Protein AF-A0A6G3LQC2-F1 (afdb_monomer)

Sequence (64 aa):
RLVGFHMIGPLASEVVNAAAIAIRKGLTLEEAKGLVFAHPVVSESLLNALLLSSGVNLYLPRRG

Solvent-accessible surface area (backbone atoms only — not comparable to full-atom values): 4115 Å² total; per-residue (Å²): 101,49,84,81,79,87,75,87,65,82,68,32,69,63,40,45,50,55,46,50,52,43,38,74,71,57,32,37,62,74,63,52,58,72,60,86,65,69,84,92,49,77,57,36,53,56,48,51,52,52,34,42,77,70,74,44,76,91,84,67,80,81,85,129

Foldseek 3Di:
DQDADDDDDPPRVVLRVVSVVCVVVVDDLVRQLPDDDDPPDPNVVSNQV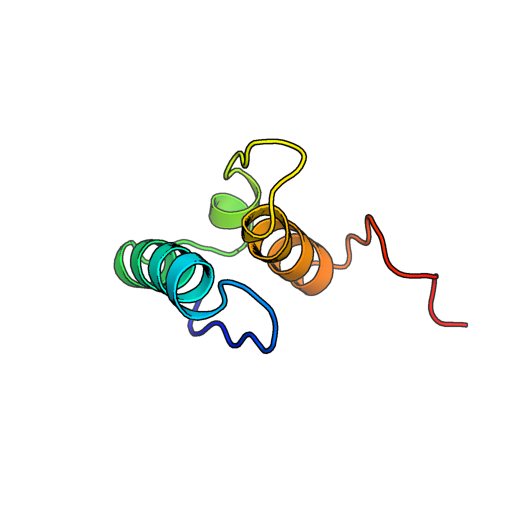SCVVVVHHDPDDDDD

Mean predicted aligned error: 2.96 Å

pLDDT: mean 93.78, std 6.09, range [62.06, 98.12]

Secondary structure (DSSP, 8-state):
--------STTHHHHHHHHHHHHHTT--HHHHHT----SS-TTHHHHHHHHHHTT--SSSPPP-

Structure (mmCIF, N/CA/C/O backbone):
data_AF-A0A6G3LQC2-F1
#
_entry.id   AF-A0A6G3LQC2-F1
#
loop_
_atom_site.group_PDB
_atom_site.id
_atom_site.type_symbol
_atom_site.label_atom_id
_atom_site.label_alt_id
_atom_site.label_comp_id
_atom_site.label_asym_id
_atom_site.label_entity_id
_atom_site.label_seq_id
_atom_site.pdbx_PDB_ins_code
_atom_site.Cartn_x
_atom_site.Cartn_y
_atom_site.Cartn_z
_atom_site.occupancy
_atom_site.B_iso_or_equiv
_atom_site.auth_seq_id
_atom_site.auth_comp_id
_atom_site.auth_asym_id
_atom_site.auth_atom_id
_atom_site.pdbx_PDB_model_num
ATOM 1 N N . ARG A 1 1 ? -9.973 2.859 9.702 1.00 88.44 1 ARG A N 1
ATOM 2 C CA . ARG A 1 1 ? -8.950 1.826 10.005 1.00 88.44 1 ARG A CA 1
ATOM 3 C C . ARG A 1 1 ? -8.525 1.182 8.696 1.00 88.44 1 ARG A C 1
ATOM 5 O O . ARG A 1 1 ? -9.411 0.916 7.892 1.00 88.44 1 ARG A O 1
ATOM 12 N N . LEU A 1 2 ? -7.229 0.961 8.469 1.00 94.38 2 LEU A N 1
ATOM 13 C CA . LEU A 1 2 ? -6.748 0.274 7.268 1.00 94.38 2 LEU A CA 1
ATOM 14 C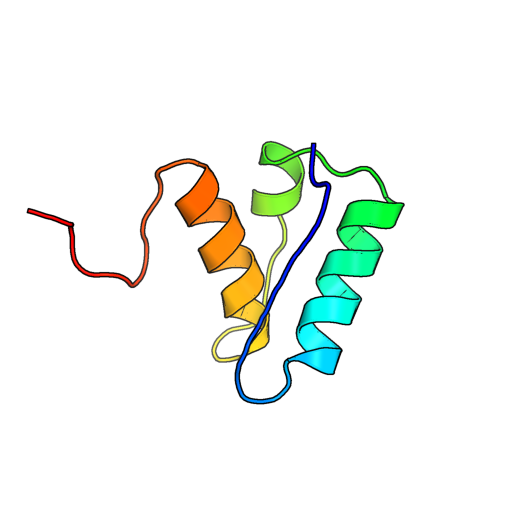 C . LEU A 1 2 ? -7.061 -1.228 7.365 1.00 94.38 2 LEU A C 1
ATOM 16 O O . LEU A 1 2 ? -6.744 -1.864 8.370 1.00 94.38 2 LEU A O 1
ATOM 20 N N . VAL A 1 3 ? -7.728 -1.778 6.349 1.00 95.88 3 VAL A N 1
ATOM 21 C CA . VAL A 1 3 ? -8.176 -3.188 6.333 1.00 95.88 3 VAL A CA 1
ATOM 22 C C . VAL A 1 3 ? -7.571 -4.007 5.196 1.00 95.88 3 VAL A C 1
ATOM 24 O O . VAL A 1 3 ? -7.598 -5.230 5.255 1.00 95.88 3 VAL A O 1
ATOM 27 N N . GLY A 1 4 ? -7.007 -3.349 4.184 1.00 96.06 4 GLY A N 1
ATOM 28 C CA . GLY A 1 4 ? -6.437 -3.993 3.008 1.00 96.06 4 GLY A CA 1
ATOM 29 C C . GLY A 1 4 ? -5.742 -2.982 2.103 1.00 96.06 4 GLY A C 1
ATOM 30 O O . GLY A 1 4 ? -5.991 -1.779 2.200 1.00 96.06 4 GLY A O 1
ATOM 31 N N . PHE A 1 5 ? -4.867 -3.482 1.235 1.00 97.00 5 PHE A N 1
ATOM 32 C CA . PHE A 1 5 ? -4.209 -2.710 0.185 1.00 97.00 5 PHE A CA 1
ATOM 33 C C . PHE A 1 5 ? -3.926 -3.621 -1.008 1.00 97.00 5 PHE A C 1
ATOM 35 O O . PHE A 1 5 ? -3.459 -4.745 -0.836 1.00 97.00 5 PHE A O 1
ATOM 42 N N . HIS A 1 6 ? -4.270 -3.149 -2.202 1.00 97.31 6 HIS A N 1
ATOM 43 C CA . HIS A 1 6 ? -4.161 -3.897 -3.448 1.00 97.31 6 HIS A CA 1
ATOM 44 C C . HIS A 1 6 ? -3.389 -3.034 -4.438 1.00 97.31 6 HIS A C 1
ATOM 46 O O . HIS A 1 6 ? -3.682 -1.848 -4.586 1.00 97.31 6 HIS A O 1
ATO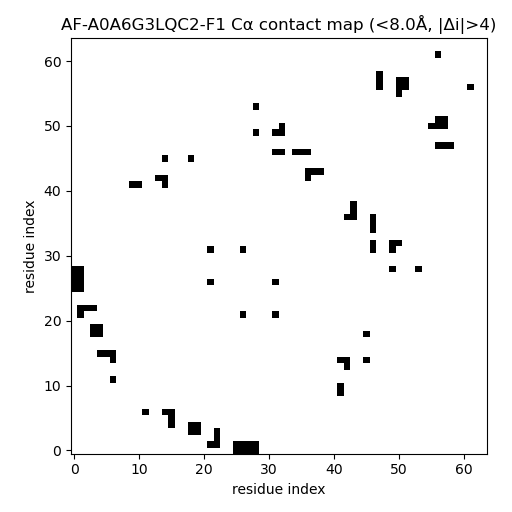M 52 N N . MET A 1 7 ? -2.417 -3.628 -5.121 1.00 97.69 7 MET A N 1
ATOM 53 C CA . MET A 1 7 ? -1.589 -2.926 -6.091 1.00 97.69 7 MET A CA 1
ATOM 54 C C . MET A 1 7 ? -1.312 -3.821 -7.291 1.00 97.69 7 MET A C 1
ATOM 56 O O . MET A 1 7 ? -1.073 -5.016 -7.146 1.00 97.69 7 MET A O 1
ATOM 60 N N . ILE A 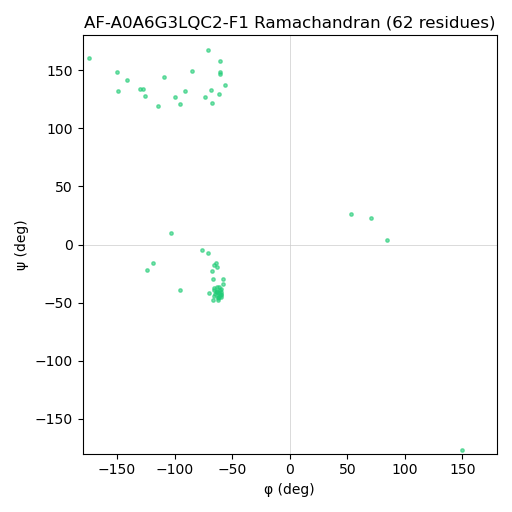1 8 ? -1.320 -3.210 -8.471 1.00 97.88 8 ILE A N 1
ATOM 61 C CA . ILE A 1 8 ? -0.859 -3.800 -9.725 1.00 97.88 8 ILE A CA 1
ATOM 62 C C . ILE A 1 8 ? 0.180 -2.831 -10.286 1.00 97.88 8 ILE A C 1
ATOM 64 O O . ILE A 1 8 ? -0.093 -1.635 -10.381 1.00 97.88 8 ILE A O 1
ATOM 68 N N . GLY A 1 9 ? 1.369 -3.327 -10.623 1.00 96.69 9 GLY A N 1
ATOM 69 C CA . GLY A 1 9 ? 2.463 -2.498 -11.126 1.00 96.69 9 GLY A CA 1
ATOM 70 C C . GLY A 1 9 ? 3.848 -3.041 -10.763 1.00 96.69 9 GLY A C 1
ATOM 71 O O . GLY A 1 9 ? 3.950 -4.112 -10.158 1.00 96.69 9 GLY A O 1
ATOM 72 N N . PRO A 1 10 ? 4.921 -2.319 -11.129 1.00 97.00 10 PRO A N 1
ATOM 73 C CA . PRO A 1 10 ? 6.280 -2.675 -10.730 1.00 97.00 10 PRO A CA 1
ATOM 74 C C . PRO A 1 10 ? 6.412 -2.666 -9.204 1.00 97.00 10 PRO A C 1
ATOM 76 O O . PRO A 1 10 ? 5.768 -1.861 -8.537 1.00 97.00 10 PRO A O 1
ATOM 79 N N . LEU A 1 11 ? 7.248 -3.553 -8.656 1.00 97.94 11 LEU A N 1
ATOM 80 C CA . LEU A 1 11 ? 7.548 -3.642 -7.215 1.00 97.94 11 LEU A CA 1
ATOM 81 C C . LEU A 1 11 ? 6.303 -3.758 -6.305 1.00 97.94 11 LEU A C 1
ATOM 83 O O . LEU A 1 11 ? 6.318 -3.340 -5.146 1.00 97.94 11 LEU A O 1
ATOM 87 N N . ALA A 1 12 ? 5.191 -4.296 -6.825 1.00 98.12 12 ALA A N 1
ATOM 88 C CA . ALA A 1 12 ? 3.935 -4.378 -6.080 1.00 98.12 12 ALA A CA 1
ATOM 89 C C . ALA A 1 12 ? 4.079 -5.190 -4.784 1.00 98.12 12 ALA A C 1
ATOM 91 O O . ALA A 1 12 ? 3.518 -4.801 -3.762 1.00 98.12 12 ALA A O 1
ATOM 92 N N . SER A 1 13 ? 4.856 -6.275 -4.798 1.00 97.81 13 SER A N 1
ATOM 93 C CA . SER A 1 13 ? 5.102 -7.113 -3.619 1.00 97.81 13 SER A CA 1
ATOM 94 C C . SER A 1 13 ? 5.748 -6.323 -2.477 1.00 97.81 13 SER A C 1
ATOM 96 O O . SER A 1 13 ? 5.316 -6.429 -1.330 1.00 97.81 13 SER A O 1
ATOM 98 N N . GLU A 1 14 ? 6.739 -5.484 -2.781 1.00 97.31 14 GLU A N 1
ATOM 99 C CA . GLU A 1 14 ? 7.449 -4.651 -1.812 1.00 97.31 14 GLU A CA 1
ATOM 100 C C . GLU A 1 14 ? 6.526 -3.589 -1.202 1.00 97.31 14 GLU A C 1
ATOM 102 O O . GLU A 1 14 ? 6.509 -3.397 0.017 1.00 97.31 14 GLU A O 1
ATOM 107 N N . VAL A 1 15 ? 5.713 -2.927 -2.030 1.00 98.06 15 VAL A N 1
ATOM 108 C CA . VAL A 1 15 ? 4.771 -1.900 -1.558 1.00 98.06 15 VAL A CA 1
ATOM 109 C C . VAL A 1 15 ? 3.6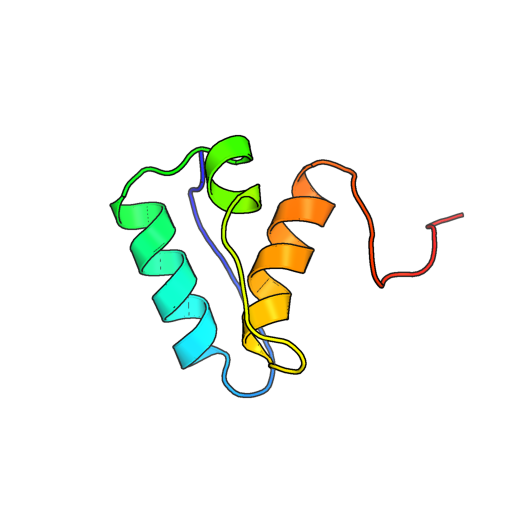29 -2.519 -0.748 1.00 98.06 15 VAL A C 1
ATOM 111 O O . VAL A 1 15 ? 3.271 -2.000 0.312 1.00 98.06 15 VAL A O 1
ATOM 114 N N . VAL A 1 16 ? 3.084 -3.656 -1.191 1.00 98.00 16 VAL A N 1
ATOM 115 C CA . VAL A 1 16 ? 2.056 -4.401 -0.445 1.00 98.00 16 VAL A CA 1
ATOM 116 C C . VAL A 1 16 ? 2.594 -4.855 0.910 1.00 98.00 16 VAL A C 1
ATOM 118 O O . VAL A 1 16 ? 1.868 -4.779 1.900 1.00 98.00 16 VAL A O 1
ATOM 121 N N . ASN A 1 17 ? 3.868 -5.244 1.003 1.00 97.62 17 ASN A N 1
ATOM 122 C CA . ASN A 1 17 ? 4.479 -5.605 2.280 1.00 97.62 17 ASN A CA 1
ATOM 123 C C . ASN A 1 17 ? 4.530 -4.412 3.260 1.00 97.62 17 ASN A C 1
ATOM 125 O O . ASN A 1 17 ? 4.214 -4.563 4.442 1.00 97.62 17 ASN A O 1
ATOM 129 N N . ALA A 1 18 ? 4.827 -3.198 2.780 1.00 96.19 18 ALA A N 1
ATOM 130 C CA . ALA A 1 18 ? 4.747 -1.989 3.606 1.00 96.19 18 ALA A CA 1
ATOM 131 C C . ALA A 1 18 ? 3.314 -1.726 4.111 1.00 96.19 18 ALA A C 1
ATOM 133 O O . ALA A 1 18 ? 3.105 -1.421 5.290 1.00 96.19 18 ALA A O 1
ATOM 134 N N . ALA A 1 19 ? 2.310 -1.918 3.250 1.00 97.25 19 ALA A N 1
ATOM 135 C CA . ALA A 1 19 ? 0.908 -1.802 3.642 1.00 97.25 19 ALA A CA 1
ATOM 136 C C . ALA A 1 19 ? 0.488 -2.885 4.654 1.00 97.25 19 ALA A C 1
ATOM 138 O O . ALA A 1 19 ? -0.251 -2.592 5.595 1.00 97.25 19 ALA A O 1
ATOM 139 N N . ALA A 1 20 ? 0.995 -4.114 4.522 1.00 97.88 20 ALA A N 1
ATOM 140 C CA . ALA A 1 20 ? 0.744 -5.195 5.472 1.00 97.88 20 ALA A CA 1
ATOM 141 C C . ALA A 1 20 ? 1.254 -4.848 6.881 1.00 97.88 20 ALA A C 1
ATOM 143 O O . ALA A 1 20 ? 0.556 -5.099 7.865 1.00 97.88 20 ALA A O 1
ATOM 144 N N . ILE A 1 21 ? 2.418 -4.195 6.991 1.00 97.00 21 ILE A N 1
ATOM 145 C CA . ILE A 1 21 ? 2.942 -3.691 8.272 1.00 97.00 21 ILE A CA 1
ATOM 146 C C . ILE A 1 21 ? 2.000 -2.635 8.868 1.00 97.00 21 ILE A C 1
ATOM 148 O O . ILE A 1 21 ? 1.681 -2.703 10.057 1.00 97.00 21 ILE A O 1
ATOM 152 N N . ALA A 1 22 ? 1.515 -1.688 8.060 1.00 96.62 22 ALA A N 1
ATOM 153 C CA . ALA A 1 22 ? 0.560 -0.670 8.505 1.00 96.62 22 ALA A CA 1
ATOM 154 C C . ALA A 1 22 ? -0.767 -1.288 8.993 1.00 96.62 22 ALA A C 1
ATOM 156 O O . ALA A 1 22 ? -1.271 -0.920 10.056 1.00 96.62 22 ALA A O 1
ATOM 157 N N . ILE A 1 23 ? -1.297 -2.281 8.268 1.00 97.56 23 ILE A N 1
ATOM 158 C CA . ILE A 1 23 ? -2.500 -3.035 8.659 1.00 97.56 23 ILE A CA 1
ATOM 159 C C . ILE A 1 23 ? -2.260 -3.789 9.968 1.00 97.56 23 ILE A C 1
ATOM 161 O O . ILE A 1 23 ? -3.092 -3.731 10.873 1.00 97.56 23 ILE A O 1
ATOM 165 N N . ARG A 1 24 ? -1.113 -4.469 10.103 1.00 97.75 24 ARG A N 1
ATOM 166 C CA . ARG A 1 24 ? -0.755 -5.225 11.311 1.00 97.75 24 ARG A CA 1
ATOM 167 C C . ARG A 1 24 ? -0.622 -4.327 12.537 1.00 97.75 24 ARG A C 1
ATOM 169 O O . ARG A 1 24 ? -1.010 -4.744 13.624 1.00 97.75 24 ARG A O 1
ATOM 176 N N . LYS A 1 25 ? -0.107 -3.108 12.364 1.00 97.06 25 LYS A N 1
ATOM 177 C CA . LYS A 1 25 ? -0.069 -2.077 13.413 1.00 97.06 25 LYS A CA 1
ATOM 178 C C . LYS A 1 25 ? -1.444 -1.488 13.736 1.00 97.06 25 LYS A C 1
ATOM 180 O O . LYS A 1 25 ? -1.559 -0.733 14.692 1.00 97.06 25 LYS A O 1
ATOM 185 N N . GLY A 1 26 ? -2.478 -1.828 12.967 1.00 96.50 26 GLY A N 1
ATOM 186 C CA . GLY A 1 26 ? -3.834 -1.344 13.186 1.00 96.50 26 GLY A CA 1
ATOM 187 C C . GLY A 1 26 ? -4.015 0.134 12.855 1.00 96.50 26 GLY A C 1
ATOM 188 O O . GLY A 1 26 ? -4.959 0.732 13.367 1.00 96.50 26 GLY A O 1
ATOM 189 N N . LEU A 1 27 ? -3.150 0.710 12.006 1.00 97.62 27 LEU A N 1
ATOM 190 C CA . LEU A 1 27 ? -3.169 2.145 11.730 1.00 97.62 27 LEU A CA 1
ATOM 191 C C . LEU A 1 27 ? -4.544 2.605 11.223 1.00 97.62 27 LEU A C 1
ATOM 193 O O . LEU A 1 27 ? -5.210 1.973 10.384 1.00 97.62 27 LEU A O 1
ATOM 197 N N . THR A 1 28 ? -4.978 3.745 11.741 1.00 96.00 28 THR A N 1
ATOM 198 C CA . THR A 1 28 ? -6.080 4.519 11.182 1.00 96.00 28 THR A CA 1
ATOM 199 C C . THR A 1 28 ? -5.656 5.171 9.868 1.00 96.00 28 THR A C 1
ATOM 201 O O . THR A 1 28 ? -4.481 5.198 9.503 1.00 96.00 28 THR A O 1
ATOM 204 N N . LEU A 1 29 ? -6.638 5.682 9.121 1.00 92.25 29 LEU A N 1
ATOM 205 C CA . LEU A 1 29 ? -6.340 6.361 7.866 1.00 92.25 29 LEU A CA 1
ATOM 206 C C . LEU A 1 29 ? -5.548 7.655 8.112 1.00 92.25 29 LEU A C 1
ATOM 208 O O . LEU A 1 29 ? -4.615 7.930 7.370 1.00 92.25 29 LEU A O 1
ATOM 212 N N . GLU A 1 30 ? -5.874 8.407 9.166 1.00 93.12 30 GLU A N 1
ATOM 213 C CA . GLU A 1 30 ? -5.155 9.640 9.515 1.00 93.12 30 GLU A CA 1
ATOM 214 C C . GLU A 1 30 ? -3.704 9.374 9.924 1.00 93.12 30 GLU A C 1
ATOM 216 O O . GLU A 1 30 ? -2.802 10.052 9.441 1.00 93.12 30 GLU A O 1
ATOM 221 N N . GLU A 1 31 ? -3.447 8.339 10.728 1.00 96.19 31 GLU A N 1
ATOM 222 C CA . GLU A 1 31 ? -2.074 7.960 11.094 1.00 96.19 31 GLU A CA 1
ATOM 223 C C . GLU A 1 31 ? -1.263 7.508 9.874 1.00 96.19 31 GLU A C 1
ATOM 225 O O . GLU A 1 31 ? -0.097 7.872 9.729 1.00 96.19 31 GLU A O 1
ATOM 230 N N . ALA A 1 32 ? -1.875 6.740 8.967 1.00 94.50 32 ALA A N 1
ATOM 231 C CA . ALA A 1 32 ? -1.195 6.230 7.781 1.00 94.50 32 ALA A CA 1
ATOM 232 C C . ALA A 1 32 ? -0.799 7.343 6.790 1.00 94.50 32 ALA A C 1
ATOM 234 O O . ALA A 1 32 ? 0.216 7.212 6.109 1.00 94.50 32 ALA A O 1
ATOM 235 N N . LYS A 1 33 ? -1.543 8.457 6.727 1.00 92.00 33 LYS A N 1
ATOM 236 C CA . LYS A 1 33 ? -1.164 9.635 5.919 1.00 92.00 33 LYS A CA 1
ATOM 237 C C . LYS A 1 33 ? 0.078 10.354 6.443 1.00 92.00 33 LYS A C 1
ATOM 239 O O . LYS A 1 33 ? 0.722 11.063 5.682 1.00 92.00 33 LYS A O 1
ATOM 244 N N . GLY A 1 34 ? 0.407 10.186 7.725 1.00 93.31 34 GLY A N 1
ATOM 245 C CA . GLY A 1 34 ? 1.617 10.745 8.330 1.00 93.31 34 GLY A CA 1
ATOM 246 C C . GLY A 1 34 ? 2.898 9.981 7.979 1.00 93.31 34 GLY A C 1
ATOM 247 O O . GLY A 1 34 ? 3.982 10.398 8.382 1.00 93.31 34 GLY A O 1
ATOM 248 N N . LEU A 1 35 ? 2.798 8.858 7.258 1.00 93.81 35 LEU A N 1
ATOM 249 C CA . LEU A 1 35 ? 3.959 8.099 6.800 1.00 93.81 35 LEU A CA 1
ATOM 250 C C . LEU A 1 35 ? 4.731 8.884 5.733 1.00 93.81 35 LEU A C 1
ATOM 252 O O . LEU A 1 35 ? 4.156 9.377 4.765 1.00 93.81 35 LEU A O 1
ATOM 256 N N . VAL A 1 36 ? 6.052 8.938 5.887 1.00 94.38 36 VAL A N 1
ATOM 257 C CA . VAL A 1 36 ? 6.951 9.602 4.940 1.00 94.38 36 VAL A CA 1
ATOM 258 C C . VAL A 1 36 ? 7.587 8.559 4.031 1.00 94.38 36 VAL A C 1
ATOM 260 O O . VAL A 1 36 ? 8.199 7.600 4.503 1.00 94.38 36 VAL A O 1
ATOM 263 N N . PHE A 1 37 ? 7.464 8.770 2.724 1.00 95.19 37 PHE A N 1
ATOM 264 C CA . PHE A 1 37 ? 8.137 7.985 1.693 1.00 95.19 37 PHE A CA 1
ATOM 265 C C . PHE A 1 37 ? 9.215 8.851 1.043 1.00 95.19 37 PHE A C 1
ATOM 267 O O . PHE A 1 37 ? 9.044 10.061 0.901 1.00 95.19 37 PHE A O 1
ATOM 274 N N . ALA A 1 38 ? 10.341 8.236 0.678 1.00 95.75 38 ALA A N 1
ATOM 275 C CA . ALA A 1 38 ? 11.360 8.911 -0.120 1.00 95.75 38 ALA A CA 1
ATOM 276 C C . ALA A 1 38 ? 10.773 9.340 -1.476 1.00 95.75 38 ALA A C 1
ATOM 278 O O . ALA A 1 38 ? 9.797 8.755 -1.929 1.00 95.75 38 ALA A O 1
ATOM 279 N N . HIS A 1 39 ? 11.377 10.324 -2.138 1.00 94.56 39 HIS A N 1
ATOM 280 C CA . HIS A 1 39 ? 10.973 10.741 -3.480 1.00 94.56 39 HIS A CA 1
ATOM 281 C C . HIS A 1 39 ? 12.204 10.802 -4.401 1.00 94.56 39 HIS A C 1
ATOM 283 O O . HIS A 1 39 ? 13.214 11.374 -3.977 1.00 94.56 39 HIS A O 1
ATOM 289 N N . PRO A 1 40 ? 12.157 10.258 -5.637 1.00 94.94 40 PRO A N 1
ATOM 290 C CA . PRO A 1 40 ? 11.060 9.501 -6.261 1.00 94.94 40 PRO A CA 1
ATOM 291 C C . PRO A 1 40 ? 11.173 7.984 -6.017 1.00 94.94 40 PRO A C 1
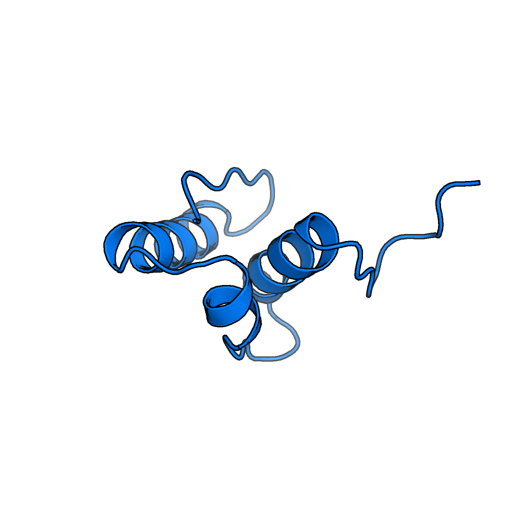ATOM 293 O O . PRO A 1 40 ? 12.234 7.400 -6.240 1.00 94.94 40 PRO A O 1
ATOM 296 N N . VAL A 1 41 ? 10.090 7.315 -5.601 1.00 95.75 41 VAL A N 1
ATOM 297 C CA . VAL A 1 41 ? 10.067 5.845 -5.416 1.00 95.75 41 VAL A CA 1
ATOM 298 C C . VAL A 1 41 ? 8.677 5.261 -5.652 1.00 95.75 41 VAL A C 1
ATOM 300 O O . VAL A 1 41 ? 7.667 5.846 -5.291 1.00 95.75 41 VAL A O 1
ATOM 303 N N . VAL A 1 42 ? 8.605 4.021 -6.142 1.00 96.94 42 VAL A N 1
ATOM 304 C CA . VAL A 1 42 ? 7.319 3.340 -6.388 1.00 96.94 42 VAL A CA 1
ATOM 305 C C . VAL A 1 42 ? 6.445 3.235 -5.128 1.00 96.94 42 VAL A C 1
ATOM 307 O O . VAL A 1 42 ? 5.220 3.342 -5.220 1.00 96.94 42 VAL A O 1
ATOM 310 N N . SER A 1 43 ? 7.049 3.075 -3.946 1.00 96.44 43 SER A N 1
ATOM 311 C CA . SER A 1 43 ? 6.320 2.960 -2.678 1.00 96.44 43 SER A CA 1
ATOM 312 C C . SER A 1 43 ? 5.569 4.229 -2.269 1.00 96.44 43 SER A C 1
ATOM 314 O O . SER A 1 43 ? 4.608 4.115 -1.509 1.00 96.44 43 SER A O 1
ATOM 316 N N . GLU A 1 44 ? 5.887 5.401 -2.836 1.00 96.12 44 GLU A N 1
ATOM 317 C CA . GLU A 1 44 ? 5.101 6.626 -2.616 1.00 96.12 44 GLU A CA 1
ATOM 318 C C . GLU A 1 44 ? 3.657 6.492 -3.144 1.00 96.12 44 GLU A C 1
ATOM 320 O O . GLU A 1 44 ? 2.741 7.160 -2.663 1.00 96.12 44 GLU A O 1
ATOM 325 N N . SER A 1 45 ? 3.406 5.529 -4.043 1.00 95.75 45 SER A N 1
ATOM 326 C CA . SER A 1 45 ? 2.060 5.159 -4.503 1.00 95.75 45 SER A CA 1
ATOM 327 C C . SER A 1 45 ? 1.131 4.720 -3.363 1.00 95.75 45 SER A C 1
ATOM 329 O O . SER A 1 45 ? -0.079 4.929 -3.453 1.00 95.75 45 SER A O 1
ATOM 331 N N . LEU A 1 46 ? 1.668 4.145 -2.277 1.00 96.25 46 LEU A N 1
ATOM 332 C CA . LEU A 1 46 ? 0.883 3.804 -1.087 1.00 96.25 46 LEU A CA 1
ATOM 333 C C . LEU A 1 46 ? 0.366 5.071 -0.391 1.00 96.25 46 LEU A C 1
ATOM 335 O O . LEU A 1 46 ? -0.827 5.157 -0.108 1.00 96.25 46 LEU A O 1
ATOM 339 N N . LEU A 1 47 ? 1.226 6.074 -0.176 1.00 95.94 47 LEU A N 1
ATOM 340 C CA . LEU A 1 47 ? 0.816 7.367 0.385 1.00 95.94 47 LEU A CA 1
ATOM 341 C C . LEU A 1 47 ? -0.230 8.047 -0.503 1.00 95.94 47 LEU A C 1
ATOM 343 O O . LEU A 1 47 ? -1.246 8.528 -0.005 1.00 95.94 47 LEU A O 1
ATOM 347 N N . ASN A 1 48 ? -0.032 8.008 -1.820 1.00 94.44 48 ASN A N 1
ATOM 348 C CA . ASN A 1 48 ? -0.991 8.558 -2.774 1.00 94.44 48 ASN A CA 1
ATOM 349 C C . ASN A 1 48 ? -2.363 7.889 -2.671 1.00 94.44 48 ASN A C 1
ATOM 351 O O . ASN A 1 48 ? -3.379 8.580 -2.618 1.00 94.44 48 ASN A O 1
ATOM 355 N N . ALA A 1 49 ? -2.411 6.557 -2.588 1.00 94.94 49 ALA A N 1
ATOM 356 C CA . ALA A 1 49 ? -3.659 5.822 -2.408 1.00 94.94 49 ALA A CA 1
ATOM 357 C C . ALA A 1 49 ? -4.348 6.159 -1.071 1.00 94.94 49 ALA A C 1
ATOM 359 O O . ALA A 1 49 ? -5.568 6.338 -1.032 1.00 94.94 49 ALA A O 1
ATOM 360 N N . LEU A 1 50 ? -3.576 6.296 0.014 1.00 95.31 50 LEU A N 1
ATOM 361 C CA . LEU A 1 50 ? -4.089 6.691 1.330 1.00 95.31 50 LEU A CA 1
ATOM 362 C C . LEU A 1 50 ? -4.697 8.100 1.294 1.00 95.31 50 LEU A C 1
ATOM 364 O O . LEU A 1 50 ? -5.831 8.291 1.736 1.00 95.31 50 LEU A O 1
ATOM 368 N N . LEU A 1 51 ? -3.993 9.071 0.710 1.00 94.38 51 LEU A N 1
ATOM 369 C CA . LEU A 1 51 ? -4.485 10.441 0.551 1.00 94.38 51 LEU A CA 1
ATOM 370 C C . LEU A 1 51 ? -5.751 10.488 -0.312 1.00 94.38 51 LEU A C 1
ATOM 372 O O . LEU A 1 51 ? -6.749 11.083 0.110 1.00 94.38 51 LEU A O 1
ATOM 376 N N . LEU A 1 52 ? -5.764 9.773 -1.441 1.00 93.31 52 LEU A N 1
ATOM 377 C CA . LEU A 1 52 ? -6.925 9.682 -2.330 1.00 93.31 52 LEU A CA 1
ATOM 378 C C . LEU A 1 52 ? -8.152 9.107 -1.622 1.00 93.31 52 LEU A C 1
ATOM 380 O O . LEU A 1 52 ? -9.251 9.632 -1.788 1.00 93.31 52 LEU A O 1
ATOM 384 N N . SER A 1 53 ? -7.975 8.081 -0.784 1.00 91.56 53 SER A N 1
ATOM 385 C CA . SER A 1 53 ? -9.077 7.504 0.000 1.00 91.56 53 SER A CA 1
ATOM 386 C C . SER A 1 53 ? -9.683 8.481 1.018 1.00 91.56 53 SER A C 1
ATOM 388 O O . SER A 1 53 ? -10.797 8.270 1.487 1.00 91.56 53 SER A O 1
ATOM 390 N N . SER A 1 54 ? -8.976 9.576 1.319 1.00 89.44 54 SER A N 1
ATOM 391 C CA . SER A 1 54 ? -9.456 10.678 2.156 1.00 89.44 54 SER A CA 1
ATOM 392 C C . SER A 1 54 ? -9.881 11.930 1.385 1.00 89.44 54 SER A C 1
ATOM 394 O O . SER A 1 54 ? -10.118 12.970 1.992 1.00 89.44 54 SER A O 1
ATOM 396 N N . GLY A 1 55 ? -9.968 11.849 0.054 1.00 90.19 55 GLY A N 1
ATOM 397 C CA . GLY A 1 55 ? -10.386 12.960 -0.805 1.00 90.19 55 GLY A CA 1
ATOM 398 C C . GLY A 1 55 ? -9.269 13.932 -1.194 1.00 90.19 55 GLY A C 1
ATOM 399 O O . GLY A 1 55 ? -9.537 14.911 -1.886 1.00 90.19 55 GLY A O 1
ATOM 400 N N . VAL A 1 56 ? -8.019 13.670 -0.801 1.00 91.88 56 VAL A N 1
ATOM 401 C CA . VAL A 1 56 ? -6.862 14.485 -1.189 1.00 91.88 56 VAL A CA 1
ATOM 402 C C . VAL A 1 56 ? -6.198 13.861 -2.408 1.00 91.88 56 VAL A C 1
ATOM 404 O O . VAL A 1 56 ? -5.754 12.718 -2.374 1.00 91.88 56 VAL A O 1
ATOM 407 N N . ASN A 1 57 ? -6.109 14.618 -3.497 1.00 90.94 57 ASN A N 1
ATOM 408 C CA . ASN A 1 57 ? -5.512 14.153 -4.742 1.00 90.94 57 ASN A CA 1
ATOM 409 C C . ASN A 1 57 ? -4.239 14.945 -5.061 1.00 90.94 57 ASN A C 1
ATOM 411 O O . ASN A 1 57 ? -4.309 16.159 -5.240 1.00 90.94 57 ASN A O 1
ATOM 415 N N . LEU A 1 58 ? -3.103 14.246 -5.143 1.00 87.06 58 LEU A N 1
ATOM 416 C CA . LEU A 1 58 ? -1.801 14.833 -5.479 1.00 87.06 58 LEU A CA 1
ATOM 417 C C . LEU A 1 58 ? -1.441 14.718 -6.967 1.00 87.06 58 LEU A C 1
ATOM 419 O O . LEU A 1 58 ? -0.882 15.656 -7.524 1.00 87.06 58 LEU A O 1
ATOM 423 N N . TYR A 1 59 ? -1.749 13.585 -7.609 1.00 87.44 59 TYR A N 1
ATOM 424 C CA . TYR A 1 59 ? -1.186 13.238 -8.926 1.00 87.44 59 TYR A CA 1
ATOM 425 C C . TYR A 1 59 ? -2.221 12.958 -10.014 1.00 87.44 59 TYR A C 1
ATOM 427 O O . TYR A 1 59 ? -1.895 13.019 -11.198 1.00 87.44 59 TYR A O 1
ATOM 435 N N . LEU A 1 60 ? -3.458 12.614 -9.651 1.00 87.56 60 LEU A N 1
ATOM 436 C CA . LEU A 1 60 ? -4.481 12.288 -10.638 1.00 87.56 60 LEU A CA 1
ATOM 437 C C . LEU A 1 60 ? -5.159 13.570 -11.143 1.00 87.56 60 LEU A C 1
ATOM 439 O O . LEU A 1 60 ? -5.333 14.522 -10.380 1.00 87.56 60 LEU A O 1
ATOM 443 N N . PRO A 1 61 ? -5.622 13.609 -12.400 1.00 88.12 61 PRO A N 1
ATOM 444 C CA . PRO A 1 61 ? -6.482 14.693 -12.859 1.00 88.12 61 PRO A CA 1
ATOM 445 C C . PRO A 1 61 ? -7.780 14.744 -12.038 1.00 88.12 61 PRO A C 1
ATOM 447 O O . PRO A 1 61 ? -8.280 13.717 -11.565 1.00 88.12 61 PRO A O 1
ATOM 450 N N . ARG A 1 62 ? -8.341 15.947 -11.856 1.00 78.75 62 ARG A N 1
ATOM 451 C CA . ARG A 1 62 ? -9.665 16.096 -11.235 1.00 78.75 62 ARG A CA 1
ATOM 452 C C . ARG A 1 62 ? -10.693 15.378 -12.109 1.00 78.75 62 ARG A C 1
ATOM 454 O O . ARG A 1 62 ? -10.731 15.602 -13.316 1.00 78.75 62 ARG A O 1
ATOM 461 N N . ARG A 1 63 ? -11.510 14.515 -11.501 1.00 71.00 63 ARG A N 1
ATOM 462 C CA . ARG A 1 63 ? -12.686 13.963 -12.182 1.00 71.00 63 ARG A CA 1
ATOM 463 C C . ARG A 1 63 ? -13.674 15.112 -12.402 1.00 71.00 63 ARG A C 1
ATOM 465 O O . ARG A 1 63 ? -13.998 15.801 -11.436 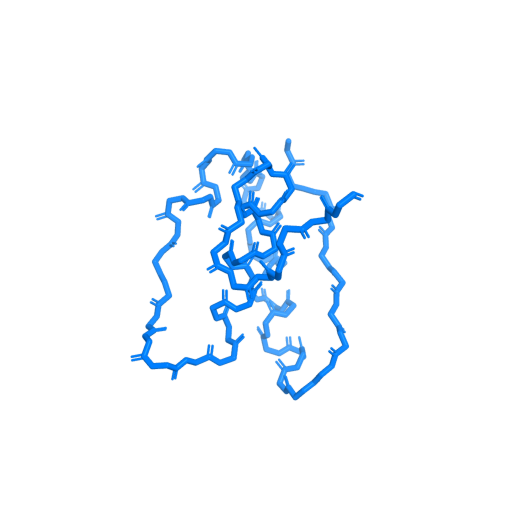1.00 71.00 63 ARG A O 1
ATOM 472 N N . GLY A 1 64 ? -14.023 15.351 -13.666 1.0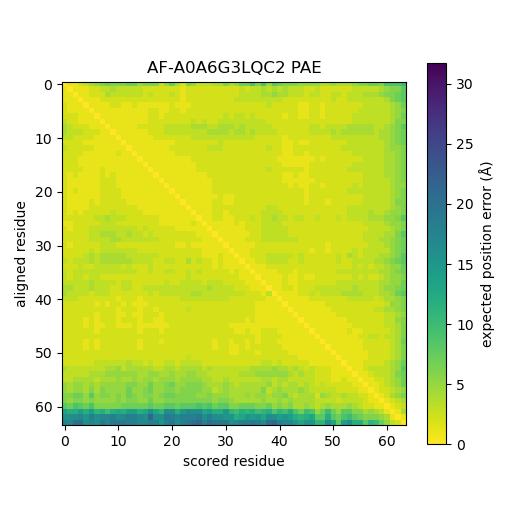0 62.06 64 GLY A N 1
ATOM 473 C CA . GLY A 1 64 ? -15.105 16.254 -14.068 1.00 62.06 64 GLY A CA 1
ATOM 474 C C . GLY A 1 64 ? -16.474 15.652 -13.809 1.00 62.06 64 GLY A C 1
ATOM 475 O O . GLY A 1 64 ? -16.538 14.419 -13.591 1.00 62.06 64 GLY A O 1
#

Nearest PDB structures (foldseek):
  3lad-assembly1_B  TM=9.219E-01  e=6.677E-03  Azotobacter vinelandii
  5tr3-assembly1_A  TM=9.086E-01  e=5.849E-03  Pseudomonas putida KT2440
  5u8w-assembly1_B  TM=9.184E-01  e=1.212E-02  Pseudomonas aeruginosa UCBPP-PA14
  7zyt-assembly1_B  TM=8.928E-01  e=1.295E-02  Homo sapiens
  2qae-assembly1_B  TM=8.851E-01  e=4.868E-02  Trypanosoma cruzi

Radius of gyration: 11.63 Å; Cα contacts (8 Å, |Δi|>4): 54; chains: 1; bounding box: 2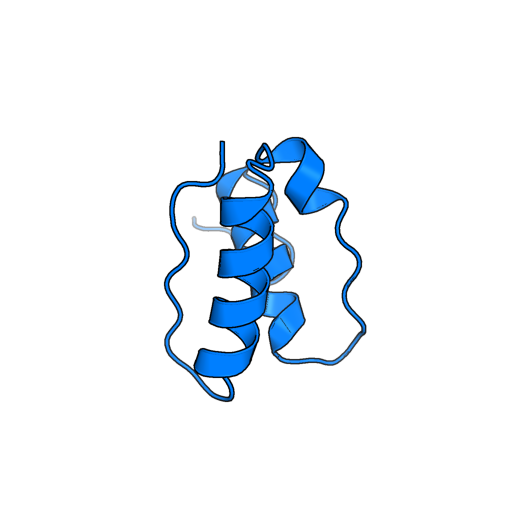6×23×28 Å